Protein AF-A0A915LRI7-F1 (afdb_monomer)

Organism: Meloidogyne javanica (NCBI:txid6303)

pLDDT: mean 74.09, std 17.81, range [32.78, 91.75]

Structure (mmCIF, N/CA/C/O backbone):
data_AF-A0A915LRI7-F1
#
_entry.id   AF-A0A915LRI7-F1
#
loop_
_atom_site.group_PDB
_atom_site.id
_atom_site.type_symbol
_atom_site.label_atom_id
_atom_site.label_alt_id
_atom_site.label_comp_id
_atom_site.label_asym_id
_atom_site.label_entity_id
_atom_site.label_seq_id
_atom_site.pdbx_PDB_ins_code
_atom_site.Cartn_x
_atom_site.Cartn_y
_atom_site.Cartn_z
_atom_site.occupancy
_atom_site.B_iso_or_equiv
_atom_site.auth_seq_id
_atom_site.auth_comp_id
_atom_site.auth_asym_id
_atom_site.auth_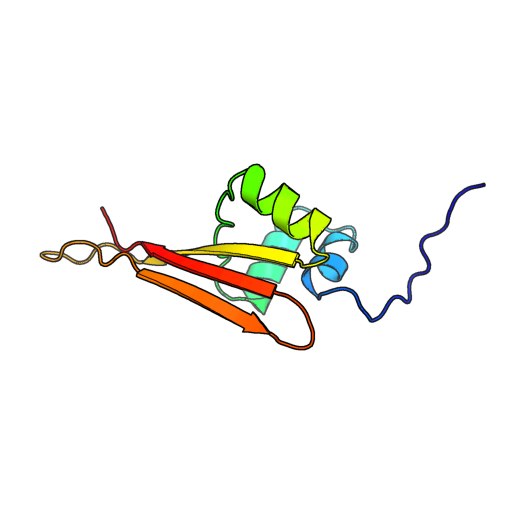atom_id
_atom_site.pdbx_PDB_model_num
ATOM 1 N N . MET A 1 1 ? 33.225 1.514 -16.631 1.00 35.84 1 MET A N 1
ATOM 2 C CA . MET A 1 1 ? 32.636 2.866 -16.704 1.00 35.84 1 MET A CA 1
ATOM 3 C C . MET A 1 1 ? 31.658 2.976 -15.555 1.00 35.84 1 MET A C 1
ATOM 5 O O . MET A 1 1 ? 30.837 2.082 -15.402 1.00 35.84 1 MET A O 1
ATOM 9 N N . LYS A 1 2 ? 31.843 3.957 -14.670 1.00 32.78 2 LYS A N 1
ATOM 10 C CA . LYS A 1 2 ? 30.872 4.237 -13.611 1.00 32.78 2 LYS A CA 1
ATOM 11 C C . LYS A 1 2 ? 29.684 4.886 -14.316 1.00 32.78 2 LYS A C 1
ATOM 13 O O . LYS A 1 2 ? 29.875 5.926 -14.934 1.00 32.78 2 LYS A O 1
ATOM 18 N N . ASN A 1 3 ? 28.532 4.227 -14.319 1.00 42.66 3 ASN A N 1
ATOM 19 C CA . ASN A 1 3 ? 27.304 4.857 -14.784 1.00 42.66 3 ASN A CA 1
ATOM 20 C C . ASN A 1 3 ? 26.911 5.843 -13.683 1.00 42.66 3 ASN A C 1
ATOM 22 O O . ASN A 1 3 ? 26.475 5.421 -12.613 1.00 42.66 3 ASN A O 1
ATOM 26 N N . GLU A 1 4 ? 27.195 7.125 -13.895 1.00 51.59 4 GLU A N 1
ATOM 27 C CA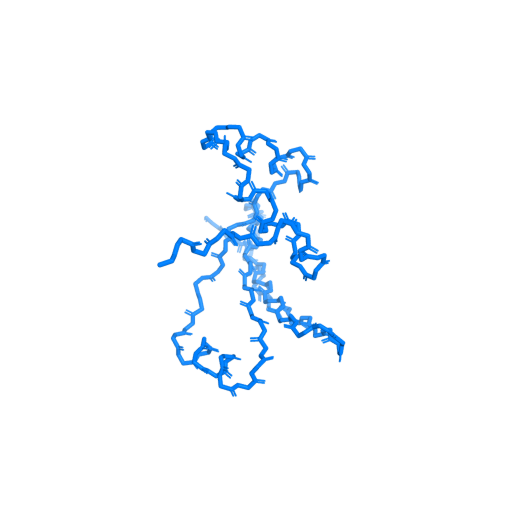 . GLU A 1 4 ? 26.598 8.176 -13.078 1.00 51.59 4 GLU A CA 1
ATOM 28 C C . GLU A 1 4 ? 25.102 8.207 -13.415 1.00 51.59 4 GLU A C 1
ATOM 30 O O . GLU A 1 4 ? 24.764 8.208 -14.601 1.00 51.59 4 GLU A O 1
ATOM 35 N N . PRO A 1 5 ? 24.203 8.122 -12.420 1.00 54.50 5 PRO A N 1
ATOM 36 C CA . PRO A 1 5 ? 22.780 8.245 -12.682 1.00 54.50 5 PRO A CA 1
ATOM 37 C C . PRO A 1 5 ? 22.509 9.680 -13.135 1.00 54.50 5 PRO A C 1
ATOM 39 O O . PRO A 1 5 ? 22.889 10.633 -12.463 1.00 54.50 5 PRO A O 1
ATOM 42 N N . ASP A 1 6 ? 21.900 9.814 -14.306 1.00 52.38 6 ASP A N 1
ATOM 43 C CA . ASP A 1 6 ? 21.450 11.088 -14.853 1.00 52.38 6 ASP A CA 1
ATOM 44 C C . ASP A 1 6 ? 20.373 11.656 -13.906 1.00 52.38 6 ASP A C 1
ATOM 46 O O . ASP A 1 6 ? 19.2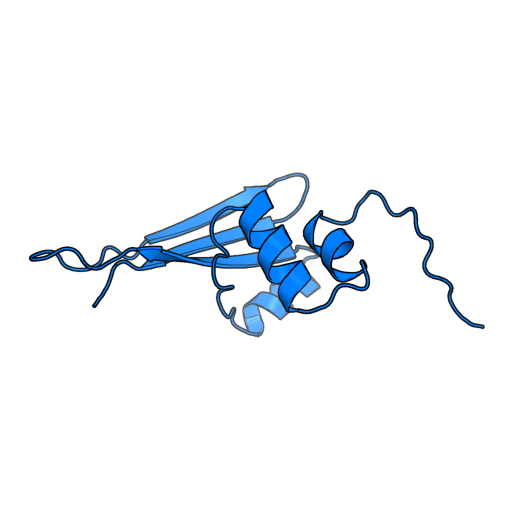74 11.114 -13.800 1.00 52.38 6 ASP A O 1
ATOM 50 N N . ASP A 1 7 ? 20.708 12.692 -13.130 1.00 57.97 7 ASP A N 1
ATOM 51 C CA . ASP A 1 7 ? 19.914 13.180 -11.985 1.00 57.97 7 ASP A CA 1
ATOM 52 C C . ASP A 1 7 ? 18.538 13.787 -12.361 1.00 57.97 7 ASP A C 1
ATOM 54 O O . ASP A 1 7 ? 17.782 14.214 -11.476 1.00 57.97 7 ASP A O 1
ATOM 58 N N . ASN A 1 8 ? 18.201 13.827 -13.657 1.00 54.62 8 ASN A N 1
ATOM 59 C CA . ASN A 1 8 ? 17.087 14.583 -14.237 1.00 54.62 8 ASN A CA 1
ATOM 60 C C . ASN A 1 8 ? 16.015 13.738 -14.951 1.00 54.62 8 ASN A C 1
ATOM 62 O O . ASN A 1 8 ? 15.289 14.265 -15.798 1.00 54.62 8 ASN A O 1
ATOM 66 N N . ASP A 1 9 ? 15.843 12.459 -14.606 1.00 52.47 9 ASP A N 1
ATOM 67 C CA . ASP A 1 9 ? 14.658 11.730 -15.065 1.00 52.47 9 ASP A CA 1
ATOM 68 C C . ASP A 1 9 ? 13.403 12.213 -14.308 1.00 52.47 9 ASP A C 1
ATOM 70 O O . ASP A 1 9 ? 13.104 11.807 -13.185 1.00 52.47 9 ASP A O 1
ATOM 74 N N . SER A 1 10 ? 12.675 13.152 -14.920 1.00 57.84 10 SER A N 1
ATOM 75 C CA . SER A 1 10 ? 11.431 13.729 -14.382 1.00 57.84 10 SER A CA 1
ATOM 76 C C . SER A 1 10 ? 10.238 12.763 -14.450 1.00 57.84 10 SER A C 1
ATOM 78 O O . SER A 1 10 ? 9.127 13.150 -14.086 1.00 57.84 10 SER A O 1
ATOM 80 N N . SER A 1 11 ? 10.435 11.538 -14.952 1.00 61.91 11 SER A N 1
ATOM 81 C CA . SER A 1 11 ? 9.381 10.529 -15.082 1.00 61.91 11 SER A CA 1
ATOM 82 C C . SER A 1 11 ? 9.214 9.641 -13.841 1.00 61.91 11 SER A C 1
ATOM 84 O O . SER A 1 11 ? 8.215 8.927 -13.730 1.00 61.91 11 SER A O 1
ATOM 86 N N . GLU A 1 12 ? 10.142 9.702 -12.880 1.00 69.00 12 GLU A N 1
ATOM 87 C CA . GLU A 1 12 ? 10.069 8.905 -11.655 1.00 69.00 12 GLU A CA 1
ATOM 88 C C . GLU A 1 12 ? 9.088 9.490 -10.622 1.00 69.00 12 GLU A C 1
ATOM 90 O O . GLU A 1 12 ? 8.979 10.701 -10.417 1.00 69.00 12 GLU A O 1
ATOM 95 N N . GLY A 1 13 ? 8.365 8.610 -9.922 1.00 78.62 13 GLY A N 1
ATOM 96 C CA . GLY A 1 13 ? 7.425 9.007 -8.873 1.00 78.62 13 GLY A CA 1
ATOM 97 C C . GLY A 1 13 ? 8.107 9.614 -7.639 1.00 78.62 13 GLY A C 1
ATOM 98 O O . GLY A 1 13 ? 9.246 9.287 -7.307 1.00 78.62 13 GLY A O 1
ATOM 99 N N . LEU A 1 14 ? 7.370 10.439 -6.884 1.00 84.88 14 LEU A N 1
ATOM 100 C CA . LEU A 1 14 ? 7.866 11.120 -5.676 1.00 84.88 14 LEU A CA 1
ATOM 101 C C . LEU A 1 14 ? 8.543 10.166 -4.675 1.00 84.88 14 LEU A C 1
ATOM 103 O O . LEU A 1 14 ? 9.552 10.516 -4.076 1.00 84.88 14 LEU A O 1
ATOM 107 N N . GLU A 1 15 ? 8.028 8.948 -4.504 1.00 82.06 15 GLU A N 1
ATOM 108 C CA . GLU A 1 15 ? 8.619 7.953 -3.599 1.00 82.06 15 GLU A CA 1
ATOM 109 C C . GLU A 1 15 ? 10.051 7.556 -3.992 1.00 82.06 15 GLU A C 1
ATOM 111 O O . GLU A 1 15 ? 10.898 7.395 -3.115 1.00 82.06 15 GLU A O 1
ATOM 116 N N . ALA A 1 16 ? 10.346 7.434 -5.290 1.00 82.19 16 ALA A N 1
ATOM 117 C CA . ALA A 1 16 ? 11.694 7.130 -5.773 1.00 82.19 16 ALA A CA 1
ATOM 118 C C . ALA A 1 16 ? 12.661 8.284 -5.458 1.00 82.19 16 ALA A C 1
ATOM 120 O O . ALA A 1 16 ? 13.762 8.062 -4.948 1.00 82.19 16 ALA A O 1
ATOM 121 N N . LEU A 1 17 ? 12.194 9.526 -5.631 1.00 86.19 17 LEU A N 1
ATOM 122 C CA . LEU A 1 17 ? 12.946 10.739 -5.295 1.00 86.19 17 LEU A CA 1
ATOM 123 C C . LEU A 1 17 ? 13.222 10.879 -3.789 1.00 86.19 17 LEU A C 1
ATOM 125 O O . LEU A 1 17 ? 14.267 11.399 -3.395 1.00 86.19 17 LEU A O 1
ATOM 129 N N . LEU A 1 18 ? 12.308 10.416 -2.938 1.00 84.44 18 LEU A N 1
ATOM 130 C CA . LEU A 1 18 ? 12.510 10.411 -1.487 1.00 84.44 18 LEU A CA 1
ATOM 131 C C . LEU A 1 18 ? 13.506 9.319 -1.066 1.00 84.44 18 LEU A C 1
ATOM 133 O O . LEU A 1 18 ? 14.317 9.553 -0.178 1.00 84.44 18 LEU A O 1
ATOM 137 N N . ASN A 1 19 ? 13.496 8.159 -1.729 1.00 80.19 19 ASN A N 1
ATOM 138 C CA . ASN A 1 19 ? 14.412 7.054 -1.421 1.00 80.19 19 ASN A CA 1
ATOM 139 C C . ASN A 1 19 ? 15.853 7.301 -1.903 1.00 80.19 19 ASN A C 1
ATOM 141 O O . ASN A 1 19 ? 16.794 6.819 -1.275 1.00 80.19 19 ASN A O 1
ATOM 145 N N . ARG A 1 20 ? 16.053 8.049 -3.000 1.00 83.81 20 ARG A N 1
ATOM 146 C CA . ARG A 1 20 ? 17.406 8.437 -3.456 1.00 83.81 20 ARG A CA 1
ATOM 147 C C . ARG A 1 20 ? 18.046 9.487 -2.548 1.00 83.81 20 ARG A C 1
ATOM 149 O O . ARG A 1 20 ? 19.273 9.596 -2.486 1.00 83.81 20 ARG A O 1
ATOM 156 N N . ALA A 1 21 ? 17.225 10.288 -1.868 1.00 79.69 21 ALA A N 1
ATOM 157 C CA . ALA A 1 21 ? 17.716 11.241 -0.894 1.00 79.69 21 ALA A CA 1
ATOM 158 C C . ALA A 1 21 ? 18.344 10.445 0.257 1.00 79.69 21 ALA A C 1
ATOM 160 O O . ALA A 1 21 ? 17.695 9.600 0.863 1.00 79.69 21 ALA A O 1
ATOM 161 N N . LYS A 1 22 ? 19.637 10.666 0.519 1.00 83.00 22 LYS A N 1
ATOM 162 C CA . LYS A 1 22 ? 20.424 9.945 1.536 1.00 83.00 22 LYS A CA 1
ATOM 163 C C . LYS A 1 22 ? 19.961 10.307 2.954 1.00 83.00 22 LYS A C 1
ATOM 165 O O . LYS A 1 22 ? 20.656 11.018 3.677 1.00 83.00 22 LYS A O 1
ATOM 170 N N . TR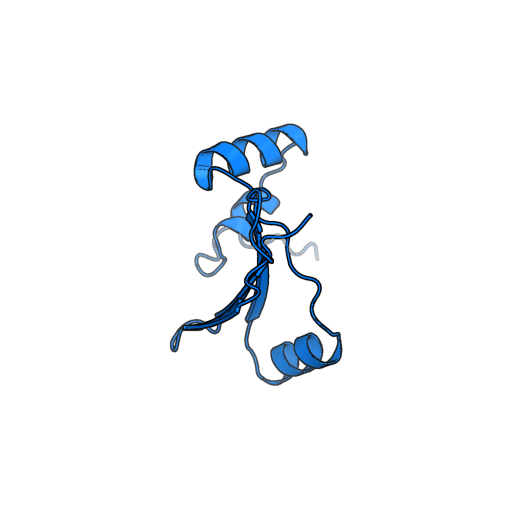P A 1 23 ? 18.764 9.880 3.325 1.00 86.25 23 TRP A N 1
ATOM 171 C CA . TRP A 1 23 ? 18.153 10.105 4.626 1.00 86.25 23 TRP A CA 1
ATOM 172 C C . TRP A 1 23 ? 18.425 8.932 5.553 1.00 86.25 23 TRP A C 1
ATOM 174 O O . TRP A 1 23 ? 18.640 7.802 5.123 1.00 86.25 23 TRP A O 1
ATOM 184 N N . THR A 1 24 ? 18.412 9.215 6.849 1.00 89.19 24 THR A N 1
ATOM 185 C CA . THR A 1 24 ? 18.309 8.159 7.860 1.00 89.19 24 THR A CA 1
ATOM 186 C C . THR A 1 24 ? 16.875 7.632 7.908 1.00 89.19 24 THR A C 1
ATOM 188 O O . THR A 1 24 ? 15.936 8.367 7.592 1.00 89.19 24 THR A O 1
ATOM 191 N N . ASP A 1 25 ? 16.681 6.390 8.354 1.00 85.56 25 ASP A N 1
ATOM 192 C CA . ASP A 1 25 ? 15.348 5.768 8.422 1.00 85.56 25 ASP A CA 1
ATOM 193 C C . ASP A 1 25 ? 14.339 6.617 9.213 1.00 85.56 25 ASP A C 1
ATOM 195 O O . ASP A 1 25 ? 13.192 6.779 8.799 1.00 85.56 25 ASP A O 1
ATOM 199 N N . SER A 1 26 ? 14.790 7.245 10.305 1.00 88.19 26 SER A N 1
ATOM 200 C CA . SER A 1 26 ? 13.965 8.135 11.133 1.00 88.19 26 SER A CA 1
ATOM 201 C C . SER A 1 26 ? 13.548 9.417 10.400 1.00 88.19 26 SER A C 1
ATOM 203 O O . SER A 1 26 ? 12.415 9.873 10.549 1.00 88.19 26 SER A O 1
ATOM 205 N N . GLN A 1 27 ? 14.431 9.992 9.580 1.00 90.62 27 GLN A N 1
ATOM 206 C CA . GLN A 1 27 ? 14.098 11.169 8.772 1.00 90.62 27 GLN A CA 1
ATOM 207 C C . GLN A 1 27 ? 13.114 10.817 7.661 1.00 90.62 27 GLN A C 1
ATOM 209 O O . GLN A 1 27 ? 12.165 11.561 7.426 1.00 90.62 27 GLN A O 1
ATOM 214 N N . LEU A 1 28 ? 13.313 9.674 7.001 1.00 87.50 28 LEU A N 1
ATOM 215 C CA . LEU A 1 28 ? 12.398 9.201 5.969 1.00 87.50 28 LEU A CA 1
ATOM 216 C C . LEU A 1 28 ? 11.008 8.924 6.546 1.00 87.50 28 LEU A C 1
ATOM 218 O O . LEU A 1 28 ? 10.008 9.295 5.934 1.00 87.50 28 LEU A O 1
ATOM 222 N N . GLU A 1 29 ? 10.931 8.318 7.730 1.00 86.25 29 GLU A N 1
ATOM 223 C CA . GLU A 1 29 ? 9.663 8.099 8.425 1.00 86.25 29 GLU A CA 1
ATOM 224 C C . GLU A 1 29 ? 8.949 9.419 8.737 1.00 86.25 29 GLU A C 1
ATOM 226 O O . GLU A 1 29 ? 7.758 9.553 8.446 1.00 86.25 29 GLU A O 1
ATOM 231 N N . GLU A 1 30 ? 9.676 10.415 9.247 1.00 90.06 30 GLU A N 1
ATOM 232 C CA . GLU A 1 30 ? 9.103 11.719 9.574 1.00 90.06 30 GLU A CA 1
ATOM 233 C C . GLU A 1 30 ? 8.622 12.467 8.328 1.00 90.06 30 GLU A C 1
ATOM 235 O O . GLU A 1 30 ? 7.511 12.996 8.307 1.00 90.06 30 GLU A O 1
ATOM 240 N N . VAL A 1 31 ? 9.402 12.458 7.245 1.00 90.44 31 VAL A N 1
ATOM 241 C CA . VAL A 1 31 ? 8.986 13.083 5.984 1.00 90.44 31 VAL A CA 1
ATOM 242 C C . VAL A 1 31 ? 7.749 12.392 5.412 1.00 90.44 31 VAL A C 1
ATOM 244 O O . VAL A 1 31 ? 6.796 13.063 5.015 1.00 90.44 31 VAL A O 1
ATOM 247 N N . MET A 1 32 ? 7.713 11.059 5.418 1.00 87.50 32 MET A N 1
ATOM 248 C CA . MET A 1 32 ? 6.542 10.305 4.964 1.00 87.50 32 MET A CA 1
ATOM 249 C C . MET A 1 32 ? 5.307 10.605 5.824 1.00 87.50 32 MET A C 1
ATOM 251 O O . MET A 1 32 ? 4.204 10.732 5.288 1.00 87.50 32 MET A O 1
ATOM 255 N N . ARG A 1 33 ? 5.480 10.774 7.142 1.00 88.31 33 ARG A N 1
ATOM 256 C CA . ARG A 1 33 ? 4.413 11.193 8.064 1.00 88.31 33 ARG A CA 1
ATOM 257 C C . ARG A 1 33 ? 3.923 12.608 7.761 1.00 88.31 33 ARG A C 1
ATOM 259 O O . ARG A 1 33 ? 2.723 12.851 7.827 1.00 88.31 33 ARG A O 1
ATOM 266 N N . LEU A 1 34 ? 4.813 13.534 7.414 1.00 90.62 34 LEU A N 1
ATOM 267 C CA . LEU A 1 34 ? 4.443 14.910 7.075 1.00 90.62 34 LEU A CA 1
ATOM 268 C C . LEU A 1 34 ? 3.716 15.008 5.726 1.00 90.62 34 LEU A C 1
ATOM 270 O O . LEU A 1 34 ? 2.725 15.727 5.632 1.00 90.62 34 LEU A O 1
ATOM 274 N N . ILE A 1 35 ? 4.172 14.278 4.701 1.00 90.31 35 ILE A N 1
ATOM 275 C CA . ILE A 1 35 ? 3.593 14.334 3.346 1.00 90.31 35 ILE A CA 1
ATOM 276 C C . ILE A 1 35 ? 2.267 13.567 3.273 1.00 90.31 35 ILE A C 1
ATOM 278 O O . ILE A 1 35 ? 1.277 14.083 2.760 1.00 90.31 35 ILE A O 1
ATOM 282 N N . TYR A 1 36 ? 2.240 12.332 3.780 1.00 88.12 36 TYR A N 1
ATOM 283 C CA . TYR A 1 36 ? 1.101 11.421 3.616 1.00 88.12 36 TYR A CA 1
ATOM 284 C C . TYR A 1 36 ? 0.241 11.276 4.882 1.00 88.12 36 TYR A C 1
ATOM 286 O O . TYR A 1 36 ? -0.793 10.607 4.861 1.00 88.12 36 TYR A O 1
ATOM 294 N N . GLY A 1 37 ? 0.648 11.868 6.007 1.00 87.25 37 GLY A N 1
ATOM 295 C CA . GLY A 1 37 ? -0.044 11.766 7.294 1.00 87.25 37 GLY A CA 1
ATOM 296 C C . GLY A 1 37 ? 0.212 10.435 8.005 1.00 87.25 37 GLY A C 1
ATOM 297 O O . GLY A 1 37 ? 0.867 10.387 9.046 1.00 87.25 37 GLY A O 1
ATOM 298 N N . ARG A 1 38 ? -0.307 9.332 7.451 1.00 81.31 38 ARG A N 1
ATOM 299 C CA . ARG A 1 38 ? -0.116 7.969 7.974 1.00 81.31 38 ARG A CA 1
ATOM 300 C C . ARG A 1 38 ? 0.431 7.067 6.875 1.00 81.31 38 ARG A C 1
ATOM 302 O O . ARG A 1 38 ? -0.218 6.867 5.850 1.00 81.31 38 ARG A O 1
ATOM 309 N N . ARG A 1 39 ? 1.582 6.441 7.131 1.00 79.06 39 ARG A N 1
ATOM 310 C CA . ARG A 1 39 ? 2.156 5.447 6.221 1.00 79.06 39 ARG A CA 1
ATOM 311 C C . ARG A 1 39 ? 1.233 4.232 6.133 1.00 79.06 39 ARG A C 1
ATOM 313 O O . ARG A 1 39 ? 0.954 3.578 7.138 1.00 79.06 39 ARG A O 1
ATOM 320 N N . CYS A 1 40 ? 0.747 3.947 4.930 1.00 83.25 40 CYS A N 1
ATOM 321 C CA . CYS A 1 40 ? -0.038 2.748 4.675 1.00 83.25 40 CYS A CA 1
ATOM 322 C C . CYS A 1 40 ? 0.916 1.571 4.430 1.00 83.25 40 CYS A C 1
ATOM 324 O O . CYS A 1 40 ? 1.824 1.703 3.607 1.00 83.25 40 CYS A O 1
ATOM 326 N N . PRO A 1 41 ? 0.751 0.431 5.121 1.00 84.00 41 PRO A N 1
ATOM 327 C CA . PRO A 1 41 ? 1.553 -0.750 4.845 1.00 84.00 41 PRO A CA 1
ATOM 328 C C . PRO A 1 41 ? 1.334 -1.224 3.406 1.00 84.00 41 PRO A C 1
ATOM 330 O O . PRO A 1 41 ? 0.200 -1.292 2.920 1.00 84.00 41 PRO A O 1
ATOM 333 N N . GLN A 1 42 ? 2.432 -1.560 2.733 1.00 85.12 42 GLN A N 1
ATOM 334 C CA . GLN A 1 42 ? 2.393 -2.146 1.401 1.00 85.12 42 GLN A CA 1
ATOM 335 C C . GLN A 1 42 ? 1.850 -3.576 1.495 1.00 85.12 42 GLN A C 1
ATOM 337 O O . GLN A 1 42 ? 2.232 -4.350 2.374 1.00 85.12 42 GLN A O 1
ATOM 342 N N . LEU A 1 43 ? 0.925 -3.917 0.604 1.00 86.94 43 LEU A N 1
ATOM 343 C CA . LEU A 1 43 ? 0.343 -5.248 0.520 1.00 86.94 43 LEU A CA 1
ATOM 344 C C . LEU A 1 43 ? 1.314 -6.169 -0.225 1.00 86.94 43 LEU A C 1
ATOM 346 O O . LEU A 1 43 ? 1.778 -5.826 -1.312 1.00 86.94 43 LEU A O 1
ATOM 350 N N . SER A 1 44 ? 1.583 -7.351 0.328 1.00 85.94 44 SER A N 1
ATOM 351 C CA . SER A 1 44 ? 2.345 -8.384 -0.374 1.00 85.94 44 SER A CA 1
ATOM 352 C C . SER A 1 44 ? 1.523 -8.919 -1.547 1.00 85.94 44 SER A C 1
ATOM 354 O O . SER A 1 44 ? 0.451 -9.496 -1.344 1.00 85.94 44 SER A O 1
ATOM 356 N N . LEU A 1 45 ? 2.019 -8.721 -2.763 1.00 87.25 45 LEU A N 1
ATOM 357 C CA . LEU A 1 45 ? 1.416 -9.247 -3.984 1.00 87.25 45 LEU A CA 1
ATOM 358 C C . LEU A 1 45 ? 1.982 -10.639 -4.295 1.00 87.25 45 LEU A C 1
ATOM 360 O O . LEU A 1 45 ? 3.095 -10.959 -3.882 1.00 87.25 45 LEU A O 1
ATOM 364 N N . SER A 1 46 ? 1.216 -11.477 -4.998 1.00 90.25 46 SER A N 1
ATOM 365 C CA . SER A 1 46 ? 1.713 -12.778 -5.456 1.00 90.25 46 SER A CA 1
ATOM 366 C C . SER A 1 46 ? 2.783 -12.605 -6.536 1.00 90.25 46 SER A C 1
ATOM 368 O O . SER A 1 46 ? 2.710 -11.674 -7.339 1.00 90.25 46 SER A O 1
ATOM 370 N N . ASN A 1 47 ? 3.745 -13.530 -6.587 1.00 89.94 47 ASN A N 1
ATOM 371 C CA . ASN A 1 47 ? 4.816 -13.507 -7.589 1.00 89.94 47 ASN A CA 1
ATOM 372 C C . ASN A 1 47 ? 4.254 -13.538 -9.016 1.00 89.94 47 ASN A C 1
ATOM 374 O O . ASN A 1 47 ? 4.660 -12.725 -9.835 1.00 89.94 47 ASN A O 1
ATOM 378 N N . ASP A 1 48 ? 3.232 -14.359 -9.269 1.00 91.19 48 ASP A N 1
ATOM 379 C CA . ASP A 1 48 ? 2.551 -14.435 -10.567 1.00 91.19 48 ASP A CA 1
ATOM 380 C C . ASP A 1 48 ? 2.027 -13.066 -11.039 1.00 91.19 48 ASP A C 1
ATOM 382 O O . ASP A 1 48 ? 2.044 -12.750 -12.228 1.00 91.19 48 ASP A O 1
ATOM 386 N N . LEU A 1 49 ? 1.561 -12.227 -10.106 1.00 86.31 49 LEU A N 1
ATOM 387 C CA . LEU A 1 49 ? 1.031 -10.901 -10.418 1.00 86.31 49 LEU A CA 1
ATOM 388 C C . LEU A 1 49 ? 2.153 -9.910 -10.751 1.00 86.31 49 LEU A C 1
ATOM 390 O O . LEU A 1 49 ? 1.975 -9.065 -11.627 1.00 86.31 49 LEU A O 1
ATOM 394 N N . LEU A 1 50 ? 3.294 -10.030 -10.069 1.00 88.12 50 LEU A N 1
ATOM 395 C CA . LEU A 1 50 ? 4.497 -9.244 -10.348 1.00 88.12 50 LEU A CA 1
ATOM 396 C C . LEU A 1 50 ? 5.113 -9.641 -11.697 1.00 88.12 50 LEU A C 1
ATOM 398 O O . LEU A 1 50 ? 5.480 -8.7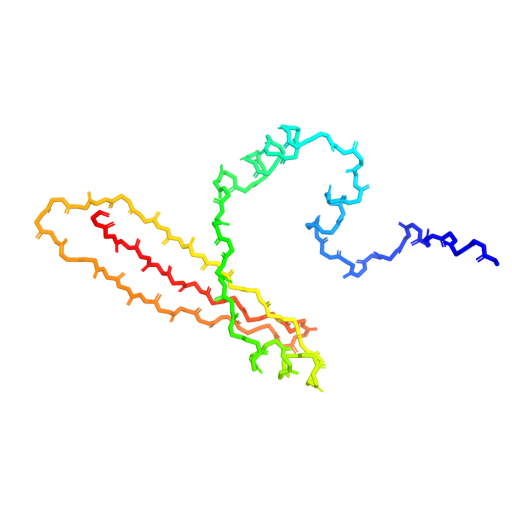81 -12.492 1.00 88.12 50 LEU A O 1
ATOM 402 N N . GLU A 1 51 ? 5.165 -10.935 -12.009 1.00 91.75 51 GLU A N 1
ATOM 403 C CA . GLU A 1 51 ? 5.635 -11.422 -13.310 1.00 91.75 51 GLU A CA 1
ATOM 404 C C . GLU A 1 51 ? 4.721 -10.955 -14.448 1.00 91.75 51 GLU A C 1
ATOM 406 O O . GLU A 1 51 ? 5.198 -10.498 -15.491 1.00 91.75 51 GLU A O 1
ATOM 411 N N . ALA A 1 52 ? 3.401 -10.998 -14.238 1.00 88.44 52 ALA A N 1
ATOM 412 C CA . ALA A 1 52 ? 2.431 -10.485 -15.197 1.00 88.44 52 ALA A CA 1
ATOM 413 C C . ALA A 1 52 ? 2.553 -8.967 -15.397 1.00 88.44 52 ALA A C 1
ATOM 415 O O . ALA A 1 52 ? 2.404 -8.493 -16.525 1.00 88.44 52 ALA A O 1
ATOM 416 N N . SER A 1 53 ? 2.838 -8.202 -14.336 1.00 87.06 53 SER A N 1
ATOM 417 C CA . SER A 1 53 ? 3.032 -6.751 -14.438 1.00 87.06 53 SER A CA 1
ATOM 418 C C . SER A 1 53 ? 4.307 -6.407 -15.204 1.00 87.06 53 SER A C 1
ATOM 420 O O . SER A 1 53 ? 4.280 -5.555 -16.091 1.00 87.06 53 SER A O 1
ATOM 422 N N . MET A 1 54 ? 5.398 -7.134 -14.942 1.00 86.81 54 MET A N 1
ATOM 423 C CA . MET A 1 54 ? 6.659 -6.989 -15.673 1.00 86.81 54 MET A CA 1
ATOM 424 C C . MET A 1 54 ? 6.509 -7.352 -17.154 1.00 86.81 54 MET A C 1
ATOM 426 O O . MET A 1 54 ? 6.949 -6.598 -18.017 1.00 86.81 54 MET A O 1
ATOM 430 N N . SER A 1 55 ? 5.847 -8.473 -17.454 1.00 90.00 55 SER A N 1
ATOM 431 C CA . SER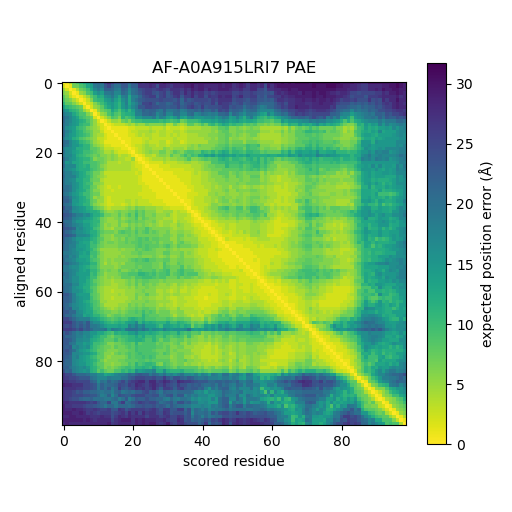 A 1 55 ? 5.669 -8.961 -18.831 1.00 90.00 55 SER A CA 1
ATOM 432 C C . SER A 1 55 ? 4.812 -8.024 -19.682 1.00 90.00 55 SER A C 1
ATOM 434 O O . SER A 1 55 ? 5.058 -7.863 -20.874 1.00 90.00 55 SER A O 1
ATOM 436 N N . ASN A 1 56 ? 3.815 -7.389 -19.064 1.00 87.25 56 ASN A N 1
ATOM 437 C CA . ASN A 1 56 ? 2.861 -6.516 -19.746 1.00 87.25 56 ASN A CA 1
ATOM 438 C C . ASN A 1 56 ? 3.212 -5.020 -19.633 1.00 87.25 56 ASN A C 1
ATOM 440 O O . ASN A 1 56 ? 2.438 -4.185 -20.097 1.00 87.25 56 ASN A O 1
ATOM 444 N N . GLY A 1 57 ? 4.348 -4.673 -19.017 1.00 85.62 57 GLY A N 1
ATOM 445 C CA . GLY A 1 57 ? 4.843 -3.296 -18.943 1.00 85.62 57 GLY A CA 1
ATOM 446 C C . GLY A 1 57 ? 3.985 -2.354 -18.092 1.00 85.62 57 GLY A C 1
ATOM 447 O O . GLY A 1 57 ? 3.806 -1.190 -18.453 1.00 85.62 57 GLY A O 1
ATOM 448 N N . PHE A 1 58 ? 3.435 -2.835 -16.974 1.00 83.56 58 PHE A N 1
ATOM 449 C CA . PHE A 1 58 ? 2.729 -1.986 -16.013 1.00 83.56 58 PHE A CA 1
ATOM 450 C C . PHE A 1 58 ? 3.283 -2.092 -14.596 1.00 83.56 58 PHE A C 1
ATOM 452 O O . PHE A 1 58 ? 3.810 -3.127 -14.193 1.00 83.56 58 PHE A O 1
ATOM 459 N N . GLU A 1 59 ? 3.117 -1.024 -13.817 1.00 83.56 59 GLU A N 1
ATOM 460 C CA . GLU A 1 59 ? 3.467 -1.009 -12.403 1.00 83.56 59 GLU A CA 1
ATOM 461 C C . GLU A 1 59 ? 2.246 -1.392 -11.556 1.00 83.56 59 GLU A C 1
ATOM 463 O O . GLU A 1 59 ? 1.105 -0.981 -11.793 1.00 83.56 59 GLU A O 1
ATOM 468 N N . ILE A 1 60 ? 2.468 -2.213 -10.535 1.00 86.31 60 ILE A N 1
ATOM 469 C CA . ILE A 1 60 ? 1.422 -2.583 -9.590 1.00 86.31 60 ILE A CA 1
ATOM 470 C C . ILE A 1 60 ? 1.896 -2.340 -8.164 1.00 86.31 60 ILE A C 1
ATOM 472 O O . ILE A 1 60 ? 2.968 -2.782 -7.757 1.00 86.31 60 ILE A O 1
ATOM 476 N N . LYS A 1 61 ? 1.075 -1.622 -7.395 1.00 85.88 61 LYS A N 1
ATOM 477 C CA . LYS A 1 61 ? 1.351 -1.280 -6.001 1.00 85.88 61 LYS A CA 1
ATOM 478 C C . LYS A 1 61 ? 0.107 -1.549 -5.168 1.00 85.88 61 LYS A C 1
ATOM 480 O O . LYS A 1 61 ? -0.926 -0.912 -5.336 1.00 85.88 61 LYS A O 1
ATOM 485 N N . GLY A 1 62 ? 0.196 -2.507 -4.255 1.00 87.38 62 GLY A N 1
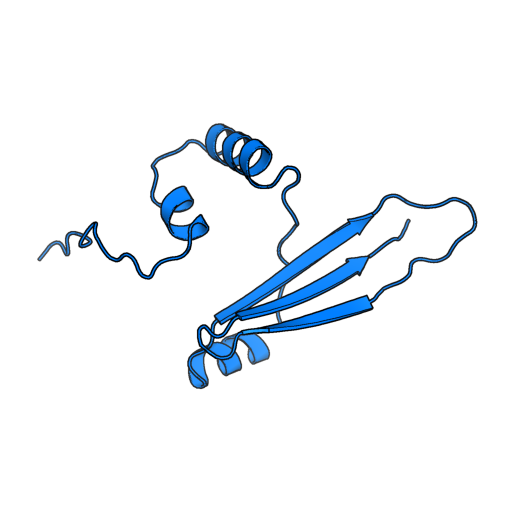ATOM 486 C CA . GLY A 1 62 ? -0.874 -2.791 -3.304 1.00 87.38 62 GLY A CA 1
ATOM 487 C C . GLY A 1 62 ? -0.641 -2.061 -1.988 1.00 87.38 62 GLY A C 1
ATOM 488 O O . GLY A 1 62 ? 0.476 -2.062 -1.476 1.00 87.38 62 GLY A O 1
ATOM 489 N N . PHE A 1 63 ? -1.695 -1.501 -1.400 1.00 88.69 63 PHE A N 1
ATOM 490 C CA . PHE A 1 63 ? -1.638 -0.888 -0.074 1.00 88.69 63 PHE A CA 1
ATOM 491 C C . PHE A 1 63 ? -2.783 -1.399 0.794 1.00 88.69 63 PHE A C 1
ATOM 493 O O . PHE A 1 63 ? -3.896 -1.644 0.329 1.00 88.69 63 PHE A O 1
ATOM 500 N N . GLN A 1 64 ? -2.533 -1.551 2.086 1.00 86.94 64 GLN A N 1
ATOM 501 C CA . GLN A 1 64 ? -3.561 -1.937 3.039 1.00 86.94 64 GLN A CA 1
ATOM 502 C C . GLN A 1 64 ? -3.868 -0.772 3.968 1.00 86.94 64 GLN A C 1
ATOM 504 O O . GLN A 1 64 ? -2.990 -0.232 4.632 1.00 86.94 64 GLN A O 1
ATOM 509 N N . ILE A 1 65 ? -5.147 -0.419 4.055 1.00 86.50 65 ILE A N 1
ATOM 510 C CA . ILE A 1 65 ? -5.623 0.565 5.021 1.00 86.50 65 ILE A CA 1
ATOM 511 C C . ILE A 1 65 ? -6.337 -0.213 6.118 1.00 86.50 65 ILE A C 1
ATOM 513 O O . ILE A 1 65 ? -7.391 -0.808 5.889 1.00 86.50 65 ILE A O 1
ATOM 517 N N . LYS A 1 66 ? -5.731 -0.258 7.308 1.00 83.44 66 LYS A N 1
ATOM 518 C CA . LYS A 1 66 ? -6.361 -0.844 8.492 1.00 83.44 66 LYS A CA 1
ATOM 519 C C . LYS A 1 66 ? -7.012 0.263 9.304 1.00 83.44 66 LYS A C 1
ATOM 521 O O . LYS A 1 66 ? -6.367 1.263 9.631 1.00 83.44 66 LYS A O 1
ATOM 526 N N . ALA A 1 67 ? -8.269 0.063 9.652 1.00 80.81 67 ALA A N 1
ATOM 527 C CA . ALA A 1 67 ? -8.942 0.918 10.609 1.00 80.81 67 ALA A CA 1
ATOM 528 C C . ALA A 1 67 ? -9.024 0.249 11.982 1.00 80.81 67 ALA A C 1
ATOM 530 O O . ALA A 1 67 ? -8.849 -0.967 12.107 1.00 80.81 67 ALA A O 1
ATOM 531 N N . LEU A 1 68 ? -9.263 1.069 13.005 1.00 79.38 68 LEU A N 1
ATOM 532 C CA . LEU A 1 68 ? -9.435 0.606 14.378 1.00 79.38 68 LEU A CA 1
ATOM 533 C C . LEU A 1 68 ? -10.690 -0.257 14.501 1.00 79.38 68 LEU A C 1
ATOM 535 O O . LEU A 1 68 ? -11.653 -0.086 13.761 1.00 79.38 68 LEU A O 1
ATOM 539 N N . GLU A 1 69 ? -10.690 -1.181 15.447 1.00 74.88 69 GLU A N 1
ATOM 540 C CA . GLU A 1 69 ? -11.871 -1.985 15.732 1.00 74.88 69 GLU A CA 1
ATOM 541 C C . GLU A 1 69 ? -13.047 -1.160 16.222 1.00 74.88 69 GLU A C 1
ATOM 543 O O . GLU A 1 69 ? -12.942 -0.397 17.179 1.00 74.88 69 GLU A O 1
ATOM 548 N N . GLU A 1 70 ? -14.204 -1.402 15.618 1.00 77.81 70 GLU A N 1
ATOM 549 C CA . GLU A 1 70 ? -15.474 -0.944 16.156 1.00 77.81 70 GLU A CA 1
ATOM 550 C C . GLU A 1 70 ? -16.033 -1.997 17.115 1.00 77.81 70 GLU A C 1
ATOM 552 O O . GLU A 1 70 ? -16.094 -3.191 16.794 1.00 77.81 70 GLU A O 1
ATOM 557 N N . GLN A 1 71 ? -16.514 -1.560 18.280 1.00 71.62 71 GLN A N 1
ATOM 558 C CA . GLN A 1 71 ? -17.322 -2.430 19.127 1.00 71.62 71 GLN A CA 1
ATOM 559 C C . GLN A 1 71 ? -18.596 -2.834 18.366 1.00 71.62 71 GLN A C 1
ATOM 561 O O . GLN A 1 71 ? -19.267 -2.011 17.746 1.00 71.62 71 GLN A O 1
ATOM 566 N N . CYS A 1 72 ? -18.930 -4.126 18.417 1.00 72.44 72 CYS A N 1
ATOM 567 C CA . CYS A 1 72 ? -20.176 -4.698 17.890 1.00 72.44 72 CYS A CA 1
ATOM 568 C C . CYS A 1 72 ? -20.326 -4.776 16.358 1.00 72.44 72 CYS A C 1
ATOM 570 O O . CYS A 1 72 ? -21.422 -5.091 15.884 1.00 72.44 72 CYS A O 1
ATOM 572 N N . ARG A 1 73 ? -19.267 -4.581 15.557 1.00 79.12 73 ARG A N 1
ATOM 573 C CA . ARG A 1 73 ? -19.331 -4.835 14.105 1.00 79.12 73 ARG A CA 1
ATOM 574 C C . ARG A 1 73 ? -18.195 -5.694 13.585 1.00 79.12 73 ARG A C 1
ATOM 576 O O . ARG A 1 73 ? -17.040 -5.576 13.979 1.00 79.12 73 ARG A O 1
ATOM 583 N N . ARG A 1 74 ? -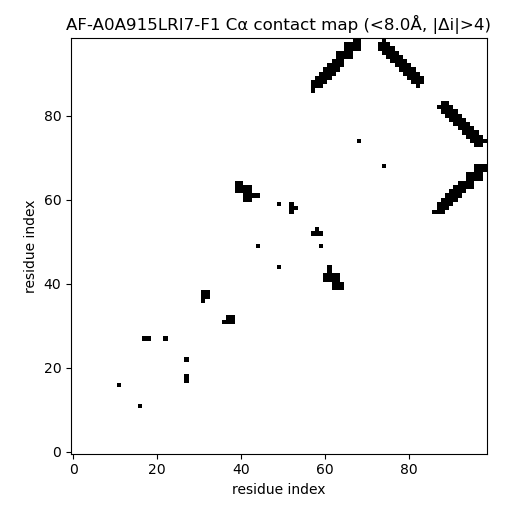18.556 -6.589 12.661 1.00 74.81 74 ARG A N 1
ATOM 584 C CA . ARG A 1 74 ? -17.577 -7.363 11.906 1.00 74.81 74 ARG A CA 1
ATOM 585 C C . ARG A 1 74 ? -16.845 -6.452 10.918 1.00 74.81 74 ARG A C 1
ATOM 587 O O . ARG A 1 74 ? -17.447 -5.527 10.370 1.00 74.81 74 ARG A O 1
ATOM 594 N N . PRO A 1 75 ? -15.573 -6.756 10.655 1.00 78.56 75 PRO A N 1
ATOM 595 C CA . PRO A 1 75 ? -14.774 -6.058 9.665 1.00 78.56 75 PRO A CA 1
ATOM 596 C C . PRO A 1 75 ? -15.383 -6.086 8.265 1.00 78.56 75 PRO A C 1
ATOM 598 O O . PRO A 1 75 ? -15.788 -7.145 7.785 1.00 78.56 75 PRO A O 1
ATOM 601 N N . ARG A 1 76 ? -15.381 -4.950 7.567 1.00 82.38 76 ARG A N 1
ATOM 602 C CA . ARG A 1 76 ? -15.727 -4.909 6.142 1.00 82.38 76 ARG A CA 1
ATOM 603 C C . ARG A 1 76 ? -14.452 -4.878 5.321 1.00 82.38 76 ARG A C 1
ATOM 605 O O . ARG A 1 76 ? -13.769 -3.862 5.308 1.00 82.38 76 ARG A O 1
ATOM 612 N N . ARG A 1 77 ? -14.150 -5.998 4.663 1.00 82.62 77 ARG A N 1
ATOM 613 C CA . ARG A 1 77 ? -13.007 -6.122 3.758 1.00 82.62 77 ARG A CA 1
ATOM 614 C C . ARG A 1 77 ? -13.460 -5.854 2.334 1.00 82.62 77 ARG A C 1
ATOM 616 O O . ARG A 1 77 ? -14.276 -6.601 1.806 1.00 82.62 77 ARG A O 1
ATOM 623 N N . VAL A 1 78 ? -12.946 -4.784 1.740 1.00 83.94 78 VAL A N 1
ATOM 624 C CA . VAL A 1 78 ? -13.208 -4.416 0.342 1.00 83.94 78 VAL A CA 1
ATOM 625 C C . VAL A 1 78 ? -11.888 -4.283 -0.392 1.00 83.94 78 VAL A C 1
ATOM 627 O O . VAL A 1 78 ? -10.936 -3.777 0.194 1.00 83.94 78 VAL A O 1
ATOM 630 N N . GLY A 1 79 ? -11.842 -4.763 -1.635 1.00 85.69 79 GLY A N 1
ATOM 631 C CA . GLY A 1 79 ? -10.736 -4.559 -2.565 1.00 85.69 79 GLY A CA 1
ATOM 632 C C . GLY A 1 79 ? -11.131 -3.511 -3.596 1.00 85.69 79 GLY A C 1
ATOM 633 O O . GLY A 1 79 ? -12.083 -3.731 -4.343 1.00 85.69 79 GLY A O 1
ATOM 634 N N . VAL A 1 80 ? -10.433 -2.380 -3.631 1.00 82.62 80 VAL A N 1
ATOM 635 C CA . VAL A 1 80 ? -10.610 -1.359 -4.675 1.00 82.62 80 VAL A CA 1
ATOM 636 C C . VAL A 1 80 ? -9.437 -1.450 -5.631 1.00 82.62 80 VAL A C 1
ATOM 638 O O . VAL A 1 80 ? -8.311 -1.562 -5.166 1.00 82.62 80 VAL A O 1
ATOM 641 N N . ASN A 1 81 ? -9.709 -1.388 -6.934 1.00 82.19 81 ASN A N 1
ATOM 642 C CA . ASN A 1 81 ? -8.695 -1.338 -7.980 1.00 82.19 81 ASN A CA 1
ATOM 643 C C . ASN A 1 81 ? -8.849 -0.028 -8.749 1.00 82.19 81 ASN A C 1
ATOM 645 O O . ASN A 1 81 ? -9.907 0.231 -9.323 1.00 82.19 81 ASN A O 1
ATOM 649 N N . LEU A 1 82 ? -7.798 0.782 -8.767 1.00 79.31 82 LEU A N 1
ATOM 650 C CA . LEU A 1 82 ? -7.721 1.994 -9.583 1.00 79.31 82 LEU A CA 1
ATOM 651 C C . LEU A 1 82 ? -6.855 1.700 -10.802 1.00 79.31 82 LEU A C 1
ATOM 653 O O . LEU A 1 82 ? -5.828 1.062 -10.636 1.00 79.31 82 LEU A O 1
ATOM 657 N N . LYS A 1 83 ? -7.265 2.123 -12.001 1.00 74.12 83 LYS A N 1
ATOM 658 C CA . LYS A 1 83 ? -6.467 2.003 -13.229 1.00 74.12 83 LYS A CA 1
ATOM 659 C C . LYS A 1 83 ? -6.297 3.384 -13.841 1.00 74.12 83 LYS A C 1
ATOM 661 O O . LYS A 1 83 ? -7.290 4.020 -14.183 1.00 74.12 83 LYS A O 1
ATOM 666 N N . ASN A 1 84 ? -5.054 3.805 -14.015 1.00 66.62 84 ASN A N 1
ATOM 667 C CA . ASN A 1 84 ? -4.710 5.011 -14.757 1.00 66.62 84 ASN A CA 1
ATOM 668 C C . ASN A 1 84 ? -4.337 4.601 -16.192 1.00 66.62 84 ASN A C 1
ATOM 670 O O . ASN A 1 84 ? -3.503 3.723 -16.387 1.00 66.62 84 ASN A O 1
ATOM 674 N N . PHE A 1 85 ? -5.005 5.187 -17.190 1.00 55.16 85 PHE A N 1
ATOM 675 C CA . PHE A 1 85 ? -4.895 4.779 -18.602 1.00 55.16 85 PHE A CA 1
ATOM 676 C C . PHE A 1 85 ? -3.664 5.354 -19.333 1.00 55.16 85 PHE A C 1
ATOM 678 O O . PHE A 1 85 ? -3.368 4.907 -20.435 1.00 55.16 85 PHE A O 1
ATOM 685 N N . GLU A 1 86 ? -2.932 6.293 -18.721 1.00 55.56 86 GLU A N 1
ATOM 686 C CA . GLU A 1 86 ? -1.700 6.886 -19.286 1.00 55.56 86 GLU A CA 1
ATOM 687 C C . GLU A 1 86 ? -0.436 6.603 -18.451 1.00 55.56 86 GLU A C 1
ATOM 689 O O . GLU A 1 86 ? 0.681 6.781 -18.919 1.00 55.56 86 GLU A O 1
ATOM 694 N N . THR A 1 87 ? -0.594 6.103 -17.227 1.00 42.72 87 THR A N 1
ATOM 695 C CA . THR A 1 87 ? 0.487 5.617 -16.356 1.00 42.72 87 THR A CA 1
ATOM 696 C C . THR A 1 87 ? -0.058 4.417 -15.612 1.00 42.72 87 THR A C 1
ATOM 698 O O . THR A 1 87 ? -0.973 4.545 -14.807 1.00 42.72 87 THR A O 1
ATOM 701 N N . ASN A 1 88 ? 0.436 3.225 -15.922 1.00 39.31 88 ASN A N 1
ATOM 702 C CA . ASN A 1 88 ? -0.205 2.000 -15.475 1.00 39.31 88 ASN A CA 1
ATOM 703 C C . ASN A 1 88 ? 0.065 1.751 -13.984 1.00 39.31 88 ASN A C 1
ATOM 705 O O . ASN A 1 88 ? 1.074 1.148 -13.643 1.00 39.31 88 ASN A O 1
ATOM 709 N N . TYR A 1 89 ? -0.844 2.196 -13.115 1.00 37.59 89 TYR A N 1
ATOM 710 C CA . TYR A 1 89 ? -0.859 1.855 -11.693 1.00 37.59 89 TYR A CA 1
ATOM 711 C C . TYR A 1 89 ? -2.158 1.139 -11.349 1.00 37.59 89 TYR A C 1
ATOM 713 O O . TYR A 1 89 ? -3.238 1.674 -11.596 1.00 37.59 89 TYR A O 1
ATOM 721 N N . LEU A 1 90 ? -2.041 -0.048 -10.750 1.00 42.03 90 LEU A N 1
ATOM 722 C CA . LEU A 1 90 ? -3.132 -0.732 -10.056 1.00 42.03 90 LEU A CA 1
ATOM 723 C C . LEU A 1 90 ? -2.958 -0.570 -8.549 1.00 42.03 90 LEU A C 1
ATOM 725 O O . LEU A 1 90 ? -2.155 -1.274 -7.941 1.00 42.03 90 LEU A O 1
ATOM 729 N N . ILE A 1 91 ? -3.711 0.362 -7.957 1.00 46.81 91 ILE A N 1
ATOM 730 C CA . ILE A 1 91 ? -3.779 0.520 -6.500 1.00 46.81 91 ILE A CA 1
ATOM 731 C C . ILE A 1 91 ? -4.852 -0.425 -5.985 1.00 46.81 91 ILE A C 1
ATOM 733 O O . ILE A 1 91 ? -6.042 -0.141 -6.112 1.00 46.81 91 ILE A O 1
ATOM 737 N N . GLY A 1 92 ? -4.408 -1.551 -5.433 1.00 44.75 92 GLY A N 1
ATOM 738 C CA . GLY A 1 92 ? -5.243 -2.477 -4.681 1.00 44.75 92 GLY A CA 1
ATOM 739 C C . GLY A 1 92 ? -5.343 -2.003 -3.238 1.00 44.75 92 GLY A C 1
ATOM 740 O O . GLY A 1 92 ? -4.371 -2.166 -2.503 1.00 44.75 92 GLY A O 1
ATOM 741 N N . SER A 1 93 ? -6.472 -1.422 -2.820 1.00 43.31 93 SER A N 1
ATOM 742 C CA . SER A 1 93 ? -6.708 -1.124 -1.402 1.00 43.31 93 SER A CA 1
ATOM 743 C C . SER A 1 93 ? -7.567 -2.214 -0.778 1.00 43.31 93 SER A C 1
ATOM 745 O O . SER A 1 93 ? -8.739 -2.363 -1.118 1.00 43.31 93 SER A O 1
ATOM 747 N N . SER A 1 94 ? -6.980 -3.014 0.119 1.00 41.56 94 SER A N 1
ATOM 748 C CA . SER A 1 94 ? -7.766 -3.879 1.000 1.00 41.56 94 SER A CA 1
ATOM 749 C C . SER A 1 94 ? -8.030 -3.101 2.284 1.00 41.56 94 SER A C 1
ATOM 751 O O . SER A 1 94 ? -7.132 -2.988 3.122 1.00 41.56 94 SER A O 1
ATOM 753 N N . CYS A 1 95 ? -9.215 -2.513 2.437 1.00 39.62 95 CYS A N 1
ATOM 754 C CA . CYS A 1 95 ? -9.573 -1.909 3.717 1.00 39.62 95 CYS A CA 1
ATOM 755 C C . CYS A 1 95 ? -9.894 -3.045 4.683 1.00 39.62 95 CYS A C 1
ATOM 757 O O . CYS A 1 95 ? -10.900 -3.724 4.519 1.00 39.62 95 CYS A O 1
ATOM 759 N N . CYS A 1 96 ? -9.022 -3.305 5.648 1.00 38.88 96 CYS A N 1
ATOM 760 C CA . CYS A 1 96 ? -9.288 -4.259 6.712 1.00 38.88 96 CYS A CA 1
ATOM 761 C C . CYS A 1 96 ? -9.627 -3.450 7.964 1.00 38.88 96 CYS A C 1
ATOM 763 O O . CYS A 1 96 ? -8.746 -3.103 8.734 1.00 38.88 96 CYS A O 1
ATOM 765 N N . TYR A 1 97 ? -10.899 -3.174 8.244 1.00 39.25 97 TYR A N 1
ATOM 766 C CA . TYR A 1 97 ? -11.293 -3.204 9.662 1.00 39.25 97 TYR A CA 1
ATOM 767 C C . T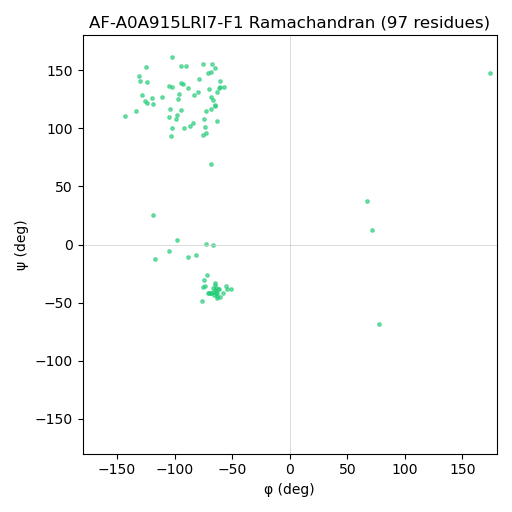YR A 1 97 ? -11.015 -4.635 10.147 1.00 39.25 97 TYR A C 1
ATOM 769 O O . TYR A 1 97 ? -11.198 -5.516 9.323 1.00 39.25 97 TYR A O 1
ATOM 777 N N . THR A 1 98 ? -10.505 -4.911 11.354 1.00 37.31 98 THR A N 1
ATOM 778 C CA . THR A 1 98 ? -10.728 -6.133 12.191 1.00 37.31 98 THR A CA 1
ATOM 779 C C . THR A 1 98 ? -9.831 -6.102 13.435 1.00 37.31 98 THR A C 1
ATOM 781 O O . THR A 1 98 ? -8.711 -5.625 13.294 1.00 37.31 98 THR A O 1
ATOM 784 N N . LYS A 1 99 ? -10.357 -6.681 14.532 1.00 39.81 99 LYS A N 1
ATOM 785 C CA . LYS A 1 99 ? -9.778 -7.246 15.778 1.00 39.81 99 LYS A CA 1
ATOM 786 C C . LYS A 1 99 ? -8.267 -7.186 16.081 1.00 39.81 99 LYS A C 1
ATOM 788 O O . LYS A 1 99 ? -7.451 -7.134 15.128 1.00 39.81 99 LYS A O 1
#

Sequence (99 aa):
MKNEPDDNDSSEGLEALLNRAKWTDSQLEEVMRLIYGRRCPQLSLSNDLLEASMSNGFEIKGFQIKALEEQCRRPRRVGVNLKNFETNYLIGSSCCYTK

Foldseek 3Di:
DPPDPPPDPPVDDPVVVLVVPPDDPVVSVVVCCVPVVDDFDWDDDDPVVVVVCVVVVADETETEAEDEEDPPDDWDWDWDFDADPVHGYTYTYGYTHDD

Radius of gyration: 17.2 Å; Cα contacts (8 Å, |Δi|>4): 117; chains: 1; bounding box: 53×29×39 Å

InterPro domains:
  IPR036526 Carbon-nitrogen hydrolase superfamily [G3DSA:3.60.110.10] (8-90)

Solvent-accessible surface area (backbone atoms only — not comparable to full-atom values): 6186 Å² total; per-residue (Å²): 132,86,82,74,78,75,93,73,68,84,84,66,56,70,68,58,60,57,67,70,44,95,62,54,74,70,53,50,51,50,50,45,33,70,76,64,60,64,83,63,51,72,44,89,73,58,66,71,57,53,52,52,25,63,76,71,74,38,50,75,50,38,35,34,49,71,47,78,65,58,88,96,57,80,54,65,74,46,80,45,78,46,79,43,94,91,55,52,41,39,42,37,36,42,34,38,36,52,126

Secondary structure (DSSP, 8-state):
------TT-TTS-HHHHHHHS---HHHHHHHHHHHHSSPPPBPPPPHHHHHHHHHTT-EEEEEEEEEPPPTT----EEEEEEE-SSS-EEEEEEEEE--

Mean predicted aligned error: 11.18 Å

Nearest PDB structures (foldseek):
  8pt4-assembly1_A  TM=9.037E-01  e=6.363E-04  Homo sapiens
  2vhi-assembly1_H  TM=8.865E-01  e=3.373E-03  Drosophila melanogaster
  2vhh-assembly1_A-2  TM=8.961E-01  e=1.049E-02  Drosophila melanogaster
  2vhi-assembly1_A  TM=8.846E-01  e=1.789E-02  Drosophila melanogaster
  3t5d-assembly1_C  TM=6.362E-01  e=2.494E+00  Homo sapiens